Protein AF-A0A150QHV8-F1 (afdb_monomer_lite)

Organism: Sorangium cellulosum (NCBI:t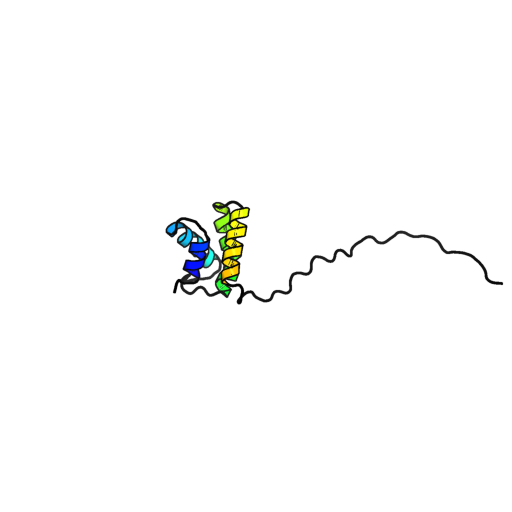xid56)

Foldseek 3Di:
DDALLQQLLVLLVDDSVVSSVLLCVLLVVLVHPPSRPDDLVSLVSSLVSSLVSSVVPDDPVSSVSSSVSSCVSNVVPDDPDDPPDPPPPPPPDDDDDDDDDDDDDD

Structure (mmCIF, N/CA/C/O backbone):
data_AF-A0A150QHV8-F1
#
_entry.id   AF-A0A150QHV8-F1
#
loop_
_atom_site.group_PDB
_atom_site.id
_atom_site.type_symbol
_atom_site.label_atom_id
_atom_site.label_alt_id
_atom_site.label_comp_id
_atom_site.label_asym_id
_atom_site.label_entity_id
_atom_site.label_seq_id
_atom_site.pdbx_PDB_ins_code
_atom_site.Cartn_x
_atom_site.Cartn_y
_atom_site.Cartn_z
_atom_site.occupancy
_atom_site.B_iso_or_equiv
_atom_site.auth_seq_id
_atom_site.auth_comp_id
_atom_site.auth_asym_id
_atom_site.auth_atom_id
_atom_site.pdbx_PDB_model_num
ATOM 1 N N . MET A 1 1 ? -4.461 -16.174 -11.729 1.00 60.06 1 MET A N 1
ATOM 2 C CA . MET A 1 1 ? -3.547 -15.707 -10.661 1.00 60.06 1 MET A CA 1
ATOM 3 C C . MET A 1 1 ? -3.921 -14.270 -10.338 1.00 60.06 1 MET A C 1
ATOM 5 O O . MET A 1 1 ? -4.197 -13.544 -11.283 1.00 60.06 1 MET A O 1
ATOM 9 N N . ARG A 1 2 ? -3.995 -13.874 -9.060 1.00 78.19 2 ARG A N 1
ATOM 10 C CA . ARG A 1 2 ? -4.238 -12.465 -8.687 1.00 78.19 2 ARG A CA 1
ATOM 11 C C . ARG A 1 2 ? -2.982 -11.635 -8.944 1.00 78.19 2 ARG A C 1
ATOM 13 O O . ARG A 1 2 ? -1.881 -12.122 -8.675 1.00 78.19 2 ARG A O 1
ATOM 20 N N . SER A 1 3 ? -3.137 -10.410 -9.442 1.00 90.31 3 SER A N 1
ATOM 21 C CA . SER A 1 3 ? -1.992 -9.513 -9.655 1.00 90.31 3 SER A CA 1
ATOM 22 C C . SER A 1 3 ? -1.346 -9.117 -8.320 1.00 90.31 3 SER A C 1
ATOM 24 O O . SER A 1 3 ? -1.964 -9.236 -7.258 1.00 90.31 3 SER A O 1
ATOM 26 N N . LEU A 1 4 ? -0.094 -8.646 -8.348 1.00 90.62 4 LEU A N 1
ATOM 27 C CA . LEU A 1 4 ? 0.569 -8.149 -7.136 1.00 90.62 4 LEU A CA 1
ATOM 28 C C . LEU A 1 4 ? -0.214 -6.976 -6.524 1.00 90.62 4 LEU A C 1
ATOM 30 O O . LEU A 1 4 ? -0.349 -6.889 -5.308 1.00 90.62 4 LEU A O 1
ATOM 34 N N . PHE A 1 5 ? -0.796 -6.123 -7.369 1.00 91.81 5 PHE A N 1
ATOM 35 C CA . PHE A 1 5 ? -1.677 -5.039 -6.941 1.00 91.81 5 PHE A CA 1
ATOM 36 C C . PHE A 1 5 ? -2.896 -5.543 -6.170 1.00 91.81 5 PHE A C 1
ATOM 38 O O . PHE A 1 5 ? -3.180 -5.047 -5.083 1.00 91.81 5 PHE A O 1
ATOM 45 N N . GLU A 1 6 ? -3.580 -6.570 -6.673 1.00 92.31 6 GLU A N 1
ATOM 46 C CA . GLU A 1 6 ? -4.728 -7.151 -5.973 1.00 92.31 6 GLU A CA 1
ATOM 47 C C . GLU A 1 6 ? -4.342 -7.756 -4.620 1.00 92.31 6 GLU A C 1
ATOM 49 O O . GLU A 1 6 ? -5.067 -7.582 -3.645 1.00 92.31 6 GLU A O 1
ATOM 54 N N . GLN A 1 7 ? -3.170 -8.389 -4.525 1.00 92.25 7 GLN A N 1
ATOM 55 C CA . GLN A 1 7 ? -2.661 -8.927 -3.258 1.00 92.25 7 GLN A CA 1
ATOM 56 C C . GLN A 1 7 ? -2.367 -7.823 -2.229 1.00 92.25 7 GLN A C 1
ATOM 58 O O . GLN A 1 7 ? -2.634 -7.996 -1.040 1.00 92.25 7 GLN A O 1
ATOM 63 N N . VAL A 1 8 ? -1.845 -6.675 -2.674 1.00 91.94 8 VAL A N 1
ATOM 64 C CA . VAL A 1 8 ? -1.617 -5.500 -1.816 1.00 91.94 8 VAL A CA 1
ATOM 65 C C . VAL A 1 8 ? -2.944 -4.918 -1.331 1.00 91.94 8 VAL A C 1
ATOM 67 O O . VAL A 1 8 ? -3.085 -4.637 -0.143 1.00 91.94 8 VAL A O 1
ATOM 70 N N . VAL A 1 9 ? -3.926 -4.789 -2.224 1.00 93.06 9 VAL A N 1
ATOM 71 C CA . VAL A 1 9 ? -5.277 -4.310 -1.899 1.00 93.06 9 VAL A CA 1
ATOM 72 C C . VAL A 1 9 ? -5.952 -5.217 -0.864 1.00 93.06 9 VAL A C 1
ATOM 74 O O . VAL A 1 9 ? -6.498 -4.712 0.117 1.00 93.06 9 VAL A O 1
ATOM 77 N N . ASP A 1 10 ? -5.863 -6.540 -1.025 1.00 91.75 10 ASP A N 1
ATOM 78 C CA . ASP A 1 10 ? -6.396 -7.510 -0.058 1.00 91.75 10 ASP A CA 1
ATOM 79 C C . ASP A 1 10 ? -5.709 -7.387 1.317 1.00 91.75 10 ASP A C 1
ATOM 81 O O . ASP A 1 10 ? -6.354 -7.504 2.362 1.00 91.75 10 ASP A O 1
ATOM 85 N N . CYS A 1 11 ? -4.405 -7.084 1.343 1.00 90.62 11 CYS A N 1
ATOM 86 C CA . CYS A 1 11 ? -3.650 -6.898 2.584 1.00 90.62 11 CYS A CA 1
ATOM 87 C C . CYS A 1 11 ? -4.110 -5.678 3.398 1.00 90.62 11 CYS A C 1
ATOM 89 O O . CYS A 1 11 ? -3.928 -5.666 4.617 1.00 90.62 11 CYS A O 1
ATOM 91 N N . CYS A 1 12 ? -4.713 -4.663 2.773 1.00 87.88 12 CYS A N 1
ATOM 92 C CA . CYS A 1 12 ? -5.178 -3.465 3.475 1.00 87.88 12 CYS A CA 1
ATOM 93 C C . CYS A 1 12 ? -6.277 -3.768 4.502 1.00 87.88 12 CYS A C 1
ATOM 95 O O . CYS A 1 12 ? -6.363 -3.070 5.508 1.00 87.88 12 CYS A O 1
ATOM 97 N N . GLY A 1 13 ? -7.102 -4.800 4.279 1.00 84.88 13 GLY A N 1
ATOM 98 C CA . GLY A 1 13 ? -8.251 -5.107 5.143 1.00 84.88 13 GLY A CA 1
ATOM 99 C C . GLY A 1 13 ? -9.332 -4.016 5.157 1.00 84.88 13 GLY A C 1
ATOM 100 O O . GLY A 1 13 ? -10.146 -3.978 6.072 1.00 84.88 13 GLY A O 1
ATOM 101 N N . LEU A 1 14 ? -9.319 -3.125 4.160 1.00 88.19 14 LEU A N 1
ATOM 102 C CA . LEU A 1 14 ? -10.323 -2.085 3.937 1.00 88.19 14 LEU A CA 1
ATOM 103 C C . LEU A 1 14 ? -11.341 -2.554 2.887 1.00 88.19 14 LEU A C 1
ATOM 105 O O . LEU A 1 14 ? -11.124 -3.547 2.191 1.00 88.19 14 LEU A O 1
ATOM 109 N N . ALA A 1 15 ? -12.438 -1.808 2.725 1.00 91.56 15 ALA A N 1
ATOM 110 C CA . ALA A 1 15 ? -13.406 -2.071 1.662 1.00 91.56 15 ALA A CA 1
ATOM 111 C C . ALA A 1 15 ? -12.706 -2.100 0.279 1.00 91.56 15 ALA A C 1
ATOM 113 O O . ALA A 1 15 ? -11.977 -1.156 -0.038 1.00 91.56 15 ALA A O 1
ATOM 114 N N . PRO A 1 16 ? -12.928 -3.120 -0.577 1.00 87.12 16 PRO A N 1
ATOM 115 C CA . PRO A 1 16 ? -12.106 -3.348 -1.772 1.00 87.12 16 PRO A CA 1
ATOM 116 C C . PRO A 1 16 ? -12.017 -2.163 -2.742 1.00 87.12 16 PRO A C 1
ATOM 118 O O . PRO A 1 16 ? -10.933 -1.831 -3.217 1.00 87.12 16 PRO A O 1
ATOM 121 N N . ALA A 1 17 ? -13.137 -1.487 -3.019 1.00 90.38 17 ALA A N 1
ATOM 122 C CA . ALA A 1 17 ? -13.158 -0.323 -3.911 1.00 90.38 17 ALA A CA 1
ATOM 123 C C . ALA A 1 17 ? -12.357 0.860 -3.341 1.00 90.38 17 ALA A C 1
ATOM 125 O O . ALA A 1 17 ? -11.682 1.582 -4.073 1.00 90.38 17 ALA A O 1
ATOM 126 N N . PHE A 1 18 ? -12.402 1.026 -2.020 1.00 91.19 18 PHE A N 1
ATOM 127 C CA . PHE A 1 18 ? -11.689 2.080 -1.311 1.00 91.19 18 PHE A CA 1
ATOM 128 C C . PHE A 1 18 ? -10.186 1.792 -1.242 1.00 91.19 18 PHE A C 1
ATOM 130 O O . PHE A 1 18 ? -9.374 2.644 -1.602 1.00 91.19 18 PHE A O 1
ATOM 137 N N . ALA A 1 19 ? -9.821 0.561 -0.875 1.00 92.19 19 ALA A N 1
ATOM 138 C CA . ALA A 1 19 ? -8.442 0.088 -0.864 1.00 92.19 19 ALA A CA 1
ATOM 139 C C . ALA A 1 19 ? -7.782 0.250 -2.240 1.00 92.19 19 ALA A C 1
ATOM 141 O O . ALA A 1 19 ? -6.696 0.815 -2.331 1.00 92.19 19 ALA A O 1
ATOM 142 N N . ARG A 1 20 ? -8.462 -0.162 -3.322 1.00 93.00 20 ARG A N 1
ATOM 143 C CA . ARG A 1 20 ? -7.957 0.009 -4.696 1.00 93.00 20 ARG A CA 1
ATOM 144 C C . ARG A 1 20 ? -7.598 1.456 -4.996 1.00 93.00 20 ARG A C 1
ATOM 146 O O . ARG A 1 20 ? -6.501 1.706 -5.480 1.00 93.00 20 ARG A O 1
ATOM 153 N N . ARG A 1 21 ? -8.489 2.395 -4.676 1.00 93.19 21 ARG A N 1
ATOM 154 C CA . ARG A 1 21 ? -8.277 3.815 -4.967 1.00 93.19 21 ARG A CA 1
ATOM 155 C C . ARG A 1 21 ? -7.090 4.390 -4.199 1.00 93.19 21 ARG A C 1
ATOM 157 O O . ARG A 1 21 ? -6.224 5.011 -4.801 1.00 93.19 21 ARG A O 1
ATOM 164 N N . ILE A 1 22 ? -7.005 4.127 -2.896 1.00 93.44 22 ILE A N 1
ATOM 165 C CA . ILE A 1 22 ? -5.907 4.637 -2.062 1.00 93.44 22 ILE A CA 1
ATOM 166 C C . ILE A 1 22 ? -4.558 4.075 -2.514 1.00 93.44 22 ILE A C 1
ATOM 168 O O . ILE A 1 22 ? -3.579 4.816 -2.619 1.00 93.44 22 ILE A O 1
ATOM 172 N N . ILE A 1 23 ? -4.497 2.768 -2.779 1.00 93.00 23 ILE A N 1
ATOM 173 C CA . ILE A 1 23 ? -3.258 2.118 -3.212 1.00 93.00 23 ILE A CA 1
ATOM 174 C C . ILE A 1 23 ? -2.860 2.597 -4.605 1.00 93.00 23 ILE A C 1
ATOM 176 O O . ILE A 1 23 ? -1.686 2.882 -4.817 1.00 93.00 23 ILE A O 1
ATOM 180 N N . GLN A 1 24 ? -3.815 2.771 -5.520 1.00 93.50 24 GLN A N 1
ATOM 181 C CA . GLN A 1 24 ? -3.549 3.354 -6.831 1.00 93.50 24 GLN A CA 1
ATOM 182 C C . GLN A 1 24 ? -2.926 4.750 -6.708 1.00 93.50 24 GLN A C 1
ATOM 184 O O . GLN A 1 24 ? -1.852 4.982 -7.257 1.00 93.50 24 GLN A O 1
ATOM 189 N N . GLU A 1 25 ? -3.520 5.648 -5.921 1.00 92.38 25 GLU A N 1
ATOM 190 C CA . GLU A 1 25 ? -2.966 6.992 -5.726 1.00 92.38 25 GLU A CA 1
ATOM 191 C C . GLU A 1 25 ? -1.583 6.969 -5.044 1.00 92.38 25 GLU A C 1
ATOM 193 O O . GLU A 1 25 ? -0.752 7.850 -5.266 1.00 92.38 25 GLU A O 1
ATOM 198 N N . ALA A 1 26 ? -1.315 5.996 -4.168 1.00 92.25 26 ALA A N 1
ATOM 199 C CA . ALA A 1 26 ? 0.000 5.828 -3.550 1.00 92.25 26 ALA A CA 1
ATOM 200 C C . ALA A 1 26 ? 1.054 5.319 -4.554 1.00 92.25 26 ALA A C 1
ATOM 202 O O . ALA A 1 26 ? 2.192 5.796 -4.546 1.00 92.25 26 ALA A O 1
ATOM 203 N N . CYS A 1 27 ? 0.680 4.394 -5.440 1.00 91.69 27 CYS A N 1
ATOM 204 C CA . CYS A 1 27 ? 1.527 3.902 -6.527 1.00 91.69 27 CYS A CA 1
ATOM 205 C C . CYS A 1 27 ? 1.834 5.008 -7.547 1.00 91.69 27 CYS A C 1
ATOM 207 O O . CYS A 1 27 ? 2.999 5.222 -7.880 1.00 91.69 27 CYS A O 1
ATOM 209 N N . GLU A 1 28 ? 0.829 5.778 -7.966 1.00 91.88 28 GLU A N 1
ATOM 210 C CA . GLU A 1 28 ? 0.996 6.901 -8.899 1.00 91.88 28 GLU A CA 1
ATOM 211 C C . GLU A 1 28 ? 1.937 7.973 -8.333 1.00 91.88 28 GLU A C 1
ATOM 213 O O . GLU A 1 28 ? 2.845 8.431 -9.029 1.00 91.88 28 GLU A O 1
ATOM 218 N N . ARG A 1 29 ? 1.813 8.299 -7.036 1.00 89.31 29 ARG A N 1
ATOM 219 C CA . ARG A 1 29 ? 2.751 9.192 -6.323 1.00 89.31 29 ARG A CA 1
ATOM 220 C C . ARG A 1 29 ? 4.196 8.692 -6.321 1.00 89.31 29 ARG A C 1
ATOM 222 O O . ARG A 1 29 ? 5.115 9.492 -6.185 1.00 89.31 29 ARG A O 1
ATOM 229 N N . SER A 1 30 ? 4.386 7.389 -6.489 1.00 87.06 30 SER A N 1
ATOM 230 C CA . SER A 1 30 ? 5.693 6.731 -6.539 1.00 87.06 30 SER A CA 1
ATOM 231 C C . SER A 1 30 ? 6.201 6.539 -7.976 1.00 87.06 30 SER A C 1
ATOM 233 O O . SER A 1 30 ? 7.232 5.899 -8.180 1.00 87.06 30 SER A O 1
ATOM 235 N N . GLY A 1 31 ? 5.480 7.060 -8.978 1.00 88.31 31 GLY A N 1
ATOM 236 C CA . GLY A 1 31 ? 5.795 6.896 -10.398 1.00 88.31 31 GLY A CA 1
ATOM 237 C C . GLY A 1 31 ? 5.440 5.518 -10.967 1.00 88.31 31 GLY A C 1
ATOM 238 O O . GLY A 1 31 ? 5.910 5.170 -12.047 1.00 88.31 31 GLY A O 1
ATOM 239 N N . VAL A 1 32 ? 4.631 4.725 -10.258 1.00 89.00 32 VAL A N 1
ATOM 240 C CA . VAL A 1 32 ? 4.198 3.391 -10.692 1.00 89.00 32 VAL A CA 1
ATOM 241 C C . VAL A 1 32 ? 2.840 3.511 -11.375 1.00 89.00 32 VAL A C 1
ATOM 243 O O . VAL A 1 32 ? 1.812 3.648 -10.714 1.00 89.00 32 VAL A O 1
ATOM 246 N N . SER A 1 33 ? 2.840 3.463 -12.707 1.00 84.06 33 SER A N 1
ATOM 247 C CA . SER A 1 33 ? 1.629 3.443 -13.530 1.00 84.06 33 SER A CA 1
ATOM 248 C C . SER A 1 33 ? 1.888 2.667 -14.832 1.00 84.06 33 SER A C 1
ATOM 250 O O . SER A 1 33 ? 2.918 2.908 -15.464 1.00 84.06 33 SER A O 1
ATOM 252 N N . PRO A 1 34 ? 1.003 1.743 -15.253 1.00 82.56 34 PRO A N 1
ATOM 253 C CA . PRO A 1 34 ? -0.253 1.357 -14.608 1.00 82.56 34 PRO A CA 1
ATOM 254 C C . PRO A 1 34 ? -0.041 0.425 -13.393 1.00 82.56 34 PRO A C 1
ATOM 256 O O . PRO A 1 34 ? 0.870 -0.408 -13.404 1.00 82.56 34 PRO A O 1
ATOM 259 N N . PRO A 1 35 ? -0.892 0.504 -12.350 1.00 79.00 35 PRO A N 1
ATOM 260 C CA . PRO A 1 35 ? -0.759 -0.308 -11.133 1.00 79.00 35 PRO A CA 1
ATOM 261 C C . PRO A 1 35 ? -0.876 -1.819 -11.394 1.00 79.00 35 PRO A C 1
ATOM 263 O O . PRO A 1 35 ? -0.361 -2.629 -10.627 1.00 79.00 35 PRO A O 1
ATOM 266 N N . GLU A 1 36 ? -1.511 -2.221 -12.494 1.00 82.06 36 GLU A N 1
ATOM 267 C CA . GLU A 1 36 ? -1.678 -3.626 -12.885 1.00 82.06 36 GLU A CA 1
ATOM 268 C C . GLU A 1 36 ? -0.359 -4.277 -13.326 1.00 82.06 36 GLU A C 1
ATOM 270 O O . GLU A 1 36 ? -0.199 -5.490 -13.191 1.00 82.06 36 GLU A O 1
ATOM 275 N N . ALA A 1 37 ? 0.592 -3.471 -13.808 1.00 85.00 37 ALA A N 1
ATOM 276 C CA . ALA A 1 37 ? 1.925 -3.898 -14.229 1.00 85.00 37 ALA A CA 1
ATOM 277 C C . ALA A 1 37 ? 2.976 -3.762 -13.110 1.00 85.00 37 ALA A C 1
ATOM 279 O O . ALA A 1 37 ? 4.174 -3.875 -13.367 1.00 85.00 37 ALA A O 1
ATOM 280 N N . MET A 1 38 ? 2.539 -3.515 -11.869 1.00 88.00 38 MET A N 1
ATOM 281 C CA . MET A 1 38 ? 3.425 -3.307 -10.727 1.00 88.00 38 MET A CA 1
ATOM 282 C C . MET A 1 38 ? 4.352 -4.508 -10.499 1.00 88.00 38 MET A C 1
ATOM 284 O O . MET A 1 38 ? 3.904 -5.632 -10.254 1.00 88.00 38 MET A O 1
ATOM 288 N N . THR A 1 39 ? 5.657 -4.247 -10.502 1.00 90.69 39 THR A N 1
ATOM 289 C CA . THR A 1 39 ? 6.687 -5.229 -10.154 1.00 90.69 39 THR A CA 1
ATOM 290 C C . THR A 1 39 ? 6.959 -5.253 -8.641 1.00 90.69 39 THR A C 1
ATOM 292 O O . THR A 1 39 ? 6.609 -4.318 -7.916 1.00 90.69 39 THR A O 1
ATOM 295 N N . PRO A 1 40 ? 7.643 -6.284 -8.114 1.00 90.94 40 PRO A N 1
ATOM 296 C CA . PRO A 1 40 ? 8.089 -6.290 -6.720 1.00 90.94 40 PRO A CA 1
ATOM 297 C C . PRO A 1 40 ? 8.931 -5.065 -6.327 1.00 90.94 40 PRO A C 1
ATOM 299 O O . PRO A 1 40 ? 8.788 -4.547 -5.220 1.00 90.94 40 PRO A O 1
ATOM 302 N N . ALA A 1 41 ? 9.778 -4.571 -7.237 1.00 89.69 41 ALA A N 1
ATOM 303 C CA . ALA A 1 41 ? 10.592 -3.378 -7.012 1.00 89.69 41 ALA A CA 1
ATOM 304 C C . ALA A 1 41 ? 9.732 -2.107 -6.915 1.00 89.69 41 ALA A C 1
ATOM 306 O O . ALA A 1 41 ? 9.985 -1.243 -6.075 1.00 89.69 41 ALA A O 1
ATOM 307 N N . ASP A 1 42 ? 8.682 -2.016 -7.729 1.00 91.38 42 ASP A N 1
ATOM 308 C CA . ASP A 1 42 ? 7.706 -0.925 -7.684 1.00 91.38 42 ASP A CA 1
ATOM 309 C C . ASP A 1 42 ? 6.946 -0.892 -6.362 1.00 91.38 42 ASP A C 1
ATOM 311 O O . ASP A 1 42 ? 6.793 0.177 -5.765 1.00 91.38 42 ASP A O 1
ATOM 315 N N . LEU A 1 43 ? 6.540 -2.060 -5.854 1.00 91.31 43 LEU A N 1
ATOM 316 C CA . LEU A 1 43 ? 5.911 -2.156 -4.541 1.00 91.31 43 LEU A CA 1
ATOM 317 C C . LEU A 1 43 ? 6.863 -1.666 -3.445 1.00 91.31 43 LEU A C 1
ATOM 319 O O . LEU A 1 43 ? 6.464 -0.843 -2.628 1.00 91.31 43 LEU A O 1
ATOM 323 N N . ILE A 1 44 ? 8.129 -2.099 -3.453 1.00 91.38 44 ILE A N 1
ATOM 324 C CA . ILE A 1 44 ? 9.131 -1.657 -2.466 1.00 91.38 44 ILE A CA 1
ATOM 325 C C . ILE A 1 44 ? 9.275 -0.130 -2.468 1.00 91.38 44 ILE A C 1
ATOM 327 O O . ILE A 1 44 ? 9.291 0.478 -1.397 1.00 91.38 44 ILE A O 1
ATOM 331 N N . ARG A 1 45 ? 9.325 0.493 -3.653 1.00 90.00 45 ARG A N 1
ATOM 332 C CA . ARG A 1 45 ? 9.374 1.958 -3.799 1.00 90.00 45 ARG A CA 1
ATOM 333 C C . ARG A 1 45 ? 8.096 2.647 -3.316 1.00 90.00 45 ARG A C 1
ATOM 335 O O . ARG A 1 45 ? 8.175 3.733 -2.752 1.00 90.00 45 ARG A O 1
ATOM 342 N N . SER A 1 46 ? 6.943 2.003 -3.487 1.00 92.69 46 SER A N 1
ATOM 343 C CA . SER A 1 46 ? 5.631 2.565 -3.142 1.00 92.69 46 SER A CA 1
ATOM 344 C C . SER A 1 46 ? 5.243 2.401 -1.671 1.00 92.69 46 SER A C 1
ATOM 346 O O . SER A 1 46 ? 4.421 3.162 -1.162 1.00 92.69 46 SER A O 1
ATOM 348 N N . LEU A 1 47 ? 5.836 1.443 -0.949 1.00 92.69 47 LEU A N 1
ATOM 349 C CA . LEU A 1 47 ? 5.551 1.174 0.467 1.00 92.69 47 LEU A CA 1
ATOM 350 C C . LEU A 1 47 ? 5.532 2.409 1.391 1.00 92.69 47 LEU A C 1
ATOM 352 O O . LEU A 1 47 ? 4.606 2.492 2.198 1.00 92.69 47 LEU A O 1
ATOM 356 N N . PRO A 1 48 ? 6.481 3.368 1.339 1.00 92.75 48 PRO A N 1
ATOM 357 C CA . PRO A 1 48 ? 6.407 4.565 2.181 1.00 92.75 48 PRO A CA 1
ATOM 358 C C . PRO A 1 48 ? 5.153 5.409 1.908 1.00 92.75 48 PRO A C 1
ATOM 360 O O . PRO A 1 48 ? 4.518 5.868 2.859 1.00 92.75 48 PRO A O 1
ATOM 363 N N . HIS A 1 49 ? 4.756 5.549 0.640 1.00 94.06 49 HIS A N 1
ATOM 364 C CA . HIS A 1 49 ? 3.547 6.273 0.244 1.00 94.06 49 HIS A CA 1
ATOM 365 C C . HIS A 1 49 ? 2.279 5.515 0.649 1.00 94.06 49 HIS A C 1
ATOM 367 O O . HIS A 1 49 ? 1.348 6.114 1.185 1.00 94.06 49 HIS A O 1
ATOM 373 N N . ILE A 1 50 ? 2.267 4.189 0.477 1.00 93.38 50 ILE A N 1
ATOM 374 C CA . ILE A 1 50 ? 1.167 3.323 0.919 1.00 93.38 50 ILE A CA 1
ATOM 375 C C . ILE A 1 50 ? 0.991 3.427 2.437 1.00 93.38 50 ILE A C 1
ATOM 377 O O . ILE A 1 50 ? -0.120 3.626 2.921 1.00 93.38 50 ILE A O 1
ATOM 381 N N . ARG A 1 51 ? 2.088 3.359 3.200 1.00 94.00 51 ARG A N 1
ATOM 382 C CA . ARG A 1 51 ? 2.075 3.498 4.660 1.00 94.00 51 ARG A CA 1
ATOM 383 C C . ARG A 1 51 ? 1.472 4.833 5.090 1.00 94.00 51 ARG A C 1
ATOM 385 O O . ARG A 1 51 ? 0.647 4.859 5.997 1.00 94.00 51 ARG A O 1
ATOM 392 N N . GLN A 1 52 ? 1.880 5.925 4.446 1.00 93.88 52 GLN A N 1
ATOM 393 C CA . GLN A 1 52 ? 1.367 7.261 4.744 1.00 93.88 52 GLN A CA 1
ATOM 394 C C . GLN A 1 52 ? -0.127 7.377 4.433 1.00 93.88 52 GLN A C 1
ATOM 396 O O . GLN A 1 52 ? -0.868 7.950 5.223 1.00 93.88 52 GLN A O 1
ATOM 401 N N . ALA A 1 53 ? -0.576 6.794 3.322 1.00 93.00 53 ALA A N 1
ATOM 402 C CA . ALA A 1 53 ? -1.981 6.808 2.947 1.00 93.00 53 ALA A CA 1
ATOM 403 C C . ALA A 1 53 ? -2.848 5.972 3.907 1.00 93.00 53 ALA A C 1
ATOM 405 O O . ALA A 1 53 ? -3.925 6.408 4.304 1.00 93.00 53 ALA A O 1
ATOM 406 N N . LEU A 1 54 ? -2.361 4.804 4.341 1.00 93.06 54 LEU A N 1
ATOM 407 C CA . LEU A 1 54 ? -3.053 3.962 5.322 1.00 93.06 54 LEU A CA 1
ATOM 408 C C . LEU A 1 54 ? -3.122 4.606 6.712 1.00 93.06 54 LEU A C 1
ATOM 410 O O . LEU A 1 54 ? -4.122 4.432 7.401 1.00 93.06 54 LEU A O 1
ATOM 414 N N . ALA A 1 55 ? -2.106 5.373 7.111 1.00 93.44 55 ALA A N 1
ATOM 415 C CA . ALA A 1 55 ? -2.061 6.049 8.410 1.00 93.44 55 ALA A CA 1
ATOM 416 C C . ALA A 1 55 ? -3.134 7.136 8.598 1.00 93.44 55 ALA A C 1
ATOM 418 O O . ALA A 1 55 ? -3.340 7.595 9.715 1.00 93.44 55 ALA A O 1
ATOM 419 N N . VAL A 1 56 ? -3.828 7.537 7.528 1.00 93.19 56 VAL A N 1
ATOM 420 C CA . VAL A 1 56 ? -4.991 8.435 7.613 1.00 93.19 56 VAL A CA 1
ATOM 421 C C . VAL A 1 56 ? -6.226 7.709 8.162 1.00 93.19 56 VAL A C 1
ATOM 423 O O . VAL A 1 56 ? -7.104 8.346 8.736 1.00 93.19 56 VAL A O 1
ATOM 426 N N . PHE A 1 57 ? -6.301 6.385 7.993 1.00 90.69 57 PHE A N 1
ATOM 427 C CA . PHE A 1 57 ? -7.501 5.591 8.282 1.00 90.69 57 PHE A CA 1
ATOM 428 C C . PHE A 1 57 ? -7.290 4.509 9.340 1.00 90.69 57 PHE A C 1
ATOM 430 O O . PHE A 1 57 ? -8.262 4.046 9.927 1.00 90.69 57 PHE A O 1
ATOM 437 N N . LEU A 1 58 ? -6.048 4.073 9.540 1.00 92.50 58 LEU A N 1
ATOM 438 C CA . LEU A 1 58 ? -5.685 2.970 10.421 1.00 92.50 58 LEU A CA 1
ATOM 439 C C . LEU A 1 58 ? -4.773 3.451 11.545 1.00 92.50 58 LEU A C 1
ATOM 441 O O . LEU A 1 58 ? -3.911 4.310 11.343 1.00 92.50 58 LEU A O 1
ATOM 445 N N . ASP A 1 59 ? -4.892 2.805 12.701 1.00 93.94 59 ASP A N 1
ATOM 446 C CA . ASP A 1 59 ? -3.988 3.024 13.821 1.00 93.94 59 ASP A CA 1
ATOM 447 C C . ASP A 1 59 ? -2.544 2.617 13.476 1.00 93.94 59 ASP A C 1
ATOM 449 O O . ASP A 1 59 ? -2.311 1.693 12.686 1.00 93.94 59 ASP A O 1
ATOM 453 N N . PRO A 1 60 ? -1.527 3.219 14.118 1.00 91.94 60 PRO A N 1
ATOM 454 C CA . PRO A 1 60 ? -0.119 2.955 13.808 1.00 91.94 60 PRO A CA 1
ATOM 455 C C . PRO A 1 60 ? 0.265 1.473 13.931 1.00 91.94 60 PRO A C 1
ATOM 457 O O . PRO A 1 60 ? 1.096 0.976 13.165 1.00 91.94 60 PRO A O 1
ATOM 460 N N . ARG A 1 61 ? -0.367 0.738 14.857 1.00 93.69 61 ARG A N 1
ATOM 461 C CA . ARG A 1 61 ? -0.173 -0.710 15.011 1.00 93.69 61 ARG A CA 1
ATOM 462 C C . ARG A 1 61 ? -0.692 -1.482 13.798 1.00 93.69 61 ARG A C 1
ATOM 464 O O . ARG A 1 61 ? -0.023 -2.398 13.324 1.00 93.69 61 ARG A O 1
ATOM 471 N N . GLU A 1 62 ? -1.861 -1.117 13.289 1.00 93.81 62 GLU A N 1
ATOM 472 C CA . GLU A 1 62 ? -2.451 -1.755 12.114 1.00 93.81 62 GLU A CA 1
ATOM 473 C C . GLU A 1 62 ? -1.664 -1.425 10.853 1.00 93.81 62 GLU A C 1
ATOM 475 O O . GLU A 1 62 ? -1.335 -2.330 10.088 1.00 93.81 62 GLU A O 1
ATOM 480 N N . VAL A 1 63 ? -1.270 -0.161 10.683 1.00 93.56 63 VAL A N 1
ATOM 481 C CA . VAL A 1 63 ? -0.396 0.275 9.589 1.00 93.56 63 VAL A CA 1
ATOM 482 C C . VAL A 1 63 ? 0.894 -0.542 9.571 1.00 93.56 63 VAL A C 1
ATOM 484 O O . VAL A 1 63 ? 1.293 -1.032 8.512 1.00 93.56 63 VAL A O 1
ATOM 487 N N . ALA A 1 64 ? 1.536 -0.740 10.728 1.00 91.88 64 ALA A N 1
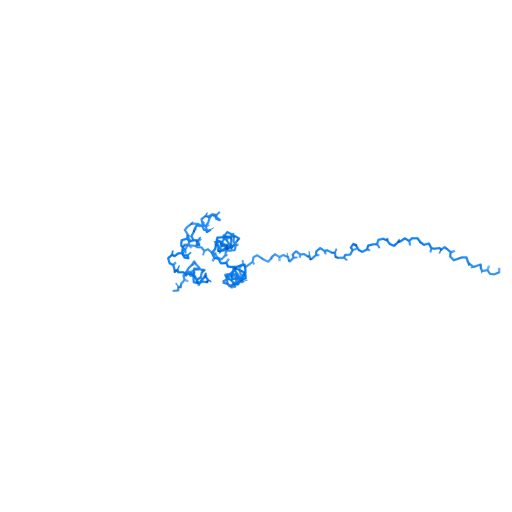ATOM 488 C CA . ALA A 1 64 ? 2.749 -1.548 10.836 1.00 91.88 64 ALA A CA 1
ATOM 489 C C . ALA A 1 64 ? 2.509 -3.010 10.424 1.00 91.88 64 ALA A C 1
ATOM 491 O O . ALA A 1 64 ? 3.293 -3.561 9.648 1.00 91.88 64 ALA A O 1
ATOM 492 N N . LEU A 1 65 ? 1.406 -3.616 10.877 1.00 93.56 65 LEU A N 1
ATOM 493 C CA . LEU A 1 65 ? 1.028 -4.984 10.516 1.00 93.56 65 LEU A CA 1
ATOM 494 C C . LEU A 1 65 ? 0.739 -5.128 9.014 1.00 93.56 65 LEU A C 1
ATOM 496 O O . LEU A 1 65 ? 1.263 -6.043 8.380 1.00 93.56 65 LEU A O 1
ATOM 500 N N . LYS A 1 66 ? -0.044 -4.215 8.423 1.00 92.81 66 LYS A N 1
ATOM 501 C CA . LYS A 1 66 ? -0.369 -4.248 6.986 1.00 92.81 66 LYS A CA 1
ATOM 502 C C . LYS A 1 66 ? 0.873 -4.028 6.135 1.00 92.81 66 LYS A C 1
ATOM 504 O O . LYS A 1 66 ? 1.108 -4.765 5.183 1.00 92.81 66 LYS A O 1
ATOM 509 N N . THR A 1 67 ? 1.713 -3.070 6.527 1.00 91.44 67 THR A N 1
ATOM 510 C CA . THR A 1 67 ? 2.987 -2.813 5.852 1.00 91.44 67 THR A CA 1
ATOM 511 C C . THR A 1 67 ? 3.868 -4.058 5.913 1.00 91.44 67 THR A C 1
ATOM 513 O O . THR A 1 67 ? 4.382 -4.481 4.886 1.00 91.44 67 THR A O 1
ATOM 516 N N . ALA A 1 68 ? 4.007 -4.708 7.074 1.00 90.62 68 ALA A N 1
ATOM 517 C CA . ALA A 1 68 ? 4.783 -5.943 7.204 1.00 90.62 68 ALA A CA 1
ATOM 518 C C . ALA A 1 68 ? 4.248 -7.081 6.314 1.00 90.62 68 ALA A C 1
ATOM 520 O O . ALA A 1 68 ? 5.044 -7.767 5.670 1.00 90.62 68 ALA A O 1
ATOM 521 N N . ALA A 1 69 ? 2.925 -7.239 6.215 1.00 91.38 69 ALA A N 1
ATOM 522 C CA . ALA A 1 69 ? 2.304 -8.204 5.308 1.00 91.38 69 ALA A CA 1
ATOM 523 C C . ALA A 1 69 ? 2.650 -7.911 3.837 1.00 91.38 69 ALA A C 1
ATOM 525 O O . ALA A 1 69 ? 3.098 -8.804 3.122 1.00 91.38 69 ALA A O 1
ATOM 526 N N . MET A 1 70 ? 2.562 -6.648 3.403 1.00 92.19 70 MET A N 1
ATOM 527 C CA . MET A 1 70 ? 2.959 -6.240 2.048 1.00 92.19 70 MET A CA 1
ATOM 528 C C . MET A 1 70 ? 4.451 -6.480 1.785 1.00 92.19 70 MET A C 1
ATOM 530 O O . MET A 1 70 ? 4.829 -6.910 0.699 1.00 92.19 70 MET A O 1
ATOM 534 N N . ARG A 1 71 ? 5.317 -6.267 2.787 1.00 89.75 71 ARG A N 1
ATOM 535 C CA . ARG A 1 71 ? 6.754 -6.572 2.674 1.00 89.75 71 ARG A CA 1
ATOM 536 C C . ARG A 1 71 ? 7.010 -8.064 2.460 1.00 89.75 71 ARG A C 1
ATOM 538 O O . ARG A 1 71 ? 7.942 -8.413 1.733 1.00 89.75 71 ARG A O 1
ATOM 545 N N . ALA A 1 72 ? 6.201 -8.928 3.073 1.00 89.19 72 ALA A N 1
ATOM 546 C CA . ALA A 1 72 ? 6.312 -10.375 2.925 1.00 89.19 72 ALA A CA 1
ATOM 547 C C . ALA A 1 72 ? 5.983 -10.846 1.498 1.00 89.19 72 ALA A C 1
ATOM 549 O O . ALA A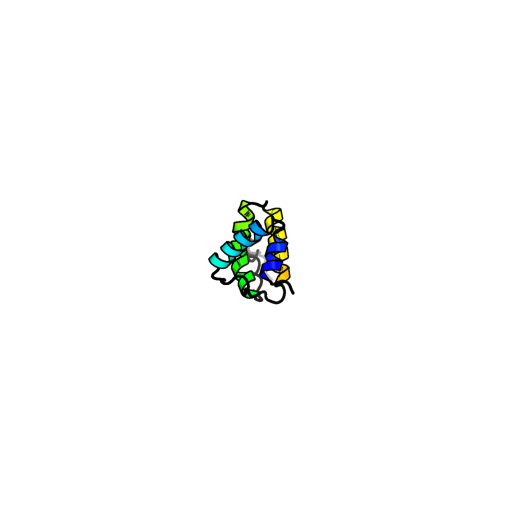 1 72 ? 6.609 -11.798 1.033 1.00 89.19 72 ALA A O 1
ATOM 550 N N . LEU A 1 73 ? 5.103 -10.136 0.776 1.00 88.75 73 LEU A N 1
ATOM 551 C CA . LEU A 1 73 ? 4.783 -10.427 -0.632 1.00 88.75 73 LEU A CA 1
ATOM 552 C C . LEU A 1 73 ? 6.009 -10.330 -1.553 1.00 88.75 73 LEU A C 1
ATOM 554 O O . LEU A 1 73 ? 6.062 -10.989 -2.585 1.00 88.75 73 LEU A O 1
ATOM 558 N N . VAL A 1 74 ? 7.010 -9.529 -1.175 1.00 89.50 74 VAL A N 1
ATOM 559 C CA . VAL A 1 74 ? 8.200 -9.240 -1.994 1.00 89.50 74 VAL A CA 1
ATOM 560 C C . VAL A 1 74 ? 9.501 -9.653 -1.314 1.00 89.50 74 VAL A C 1
ATOM 562 O O . VAL A 1 74 ? 10.564 -9.145 -1.658 1.00 89.50 74 VAL A O 1
ATOM 565 N N . LYS A 1 75 ? 9.450 -10.596 -0.357 1.00 79.19 75 LYS A N 1
ATOM 566 C CA . LYS A 1 75 ? 10.602 -11.023 0.464 1.00 79.19 75 LYS A CA 1
ATOM 567 C C . LYS A 1 75 ? 11.860 -11.361 -0.357 1.00 79.19 75 LYS A C 1
ATOM 569 O O . LYS A 1 75 ? 12.957 -11.027 0.073 1.00 79.19 75 LYS A O 1
ATOM 574 N N . GLY A 1 76 ? 11.708 -11.974 -1.532 1.00 76.19 76 GLY A N 1
ATOM 575 C CA . GLY A 1 76 ? 12.823 -12.332 -2.424 1.00 76.19 76 GLY A CA 1
ATOM 576 C C . GLY A 1 76 ? 13.350 -11.201 -3.316 1.00 76.19 76 GLY A C 1
ATOM 577 O O . GLY A 1 76 ? 14.346 -11.390 -4.000 1.00 76.19 76 GLY A O 1
ATOM 578 N N . SER A 1 77 ? 12.694 -10.040 -3.329 1.00 79.94 77 SER A N 1
ATOM 579 C CA . SER A 1 77 ? 13.031 -8.900 -4.194 1.00 79.94 77 SER A CA 1
ATOM 580 C C . SER A 1 77 ? 13.520 -7.684 -3.414 1.00 79.94 77 SER A C 1
ATOM 582 O O . SER A 1 77 ? 13.752 -6.633 -4.010 1.00 79.94 77 SER A O 1
ATOM 584 N N . TRP A 1 78 ? 13.667 -7.803 -2.089 1.00 73.88 78 TRP A N 1
ATOM 585 C CA . TRP A 1 78 ? 14.255 -6.735 -1.294 1.00 73.88 78 TRP A CA 1
ATOM 586 C C . TRP A 1 78 ? 15.679 -6.492 -1.776 1.00 73.88 78 TRP A C 1
ATOM 588 O O . TRP A 1 78 ? 16.451 -7.452 -1.855 1.00 73.88 78 TRP A O 1
ATOM 598 N N . PRO A 1 79 ? 16.055 -5.234 -2.072 1.00 70.12 79 PRO A N 1
ATOM 599 C CA . PRO A 1 79 ? 17.461 -4.927 -2.223 1.00 70.12 79 PRO A CA 1
ATOM 600 C C . PRO A 1 79 ? 18.143 -5.399 -0.941 1.00 70.12 79 PRO A C 1
ATOM 602 O O . PRO A 1 79 ? 17.672 -5.091 0.158 1.00 70.12 79 PRO A O 1
ATOM 605 N N . SER A 1 80 ? 19.206 -6.191 -1.088 1.00 62.50 80 SER A N 1
ATOM 606 C CA . SER A 1 80 ? 20.076 -6.574 0.019 1.00 62.50 80 SER A CA 1
ATOM 607 C C . SER A 1 80 ? 20.749 -5.304 0.530 1.00 62.50 80 SER A C 1
ATOM 609 O O . SER A 1 80 ? 21.884 -5.002 0.173 1.00 62.50 80 SER A O 1
ATOM 611 N N . MET A 1 81 ? 20.020 -4.498 1.298 1.00 55.84 81 MET A N 1
ATOM 612 C CA . MET A 1 81 ? 20.609 -3.377 1.995 1.00 55.84 81 MET A CA 1
ATOM 613 C C . MET A 1 81 ? 21.502 -3.966 3.083 1.00 55.84 81 MET A C 1
ATOM 615 O O . MET A 1 81 ? 21.019 -4.805 3.853 1.00 55.84 81 MET A O 1
ATOM 619 N N . PRO A 1 82 ? 22.774 -3.545 3.190 1.00 51.09 82 PRO A N 1
ATOM 620 C CA . PRO A 1 82 ? 23.495 -3.763 4.429 1.00 51.09 82 PRO A CA 1
ATOM 621 C C . PRO A 1 82 ? 22.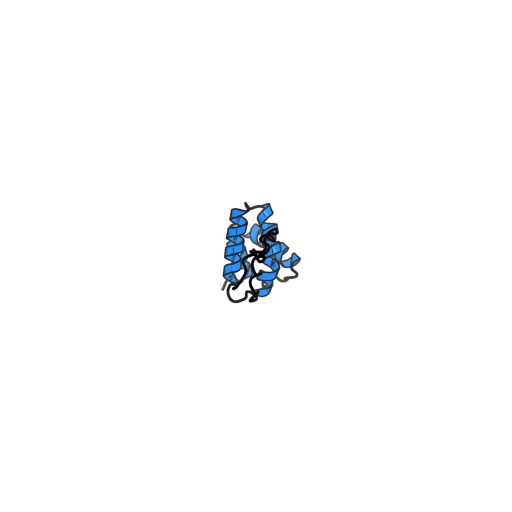650 -3.107 5.520 1.00 51.09 82 PRO A C 1
ATOM 623 O O . PRO A 1 82 ? 22.248 -1.948 5.384 1.00 51.09 82 PRO A O 1
ATOM 626 N N . ALA A 1 83 ? 22.290 -3.873 6.551 1.00 49.72 83 ALA A N 1
ATOM 627 C CA . ALA A 1 83 ? 21.637 -3.307 7.719 1.00 49.72 83 ALA A CA 1
ATOM 628 C C . ALA A 1 83 ? 22.475 -2.100 8.148 1.00 49.72 83 ALA A C 1
ATOM 630 O O . ALA A 1 83 ? 23.685 -2.245 8.323 1.00 49.72 83 ALA A O 1
ATOM 631 N N . VAL A 1 84 ? 21.854 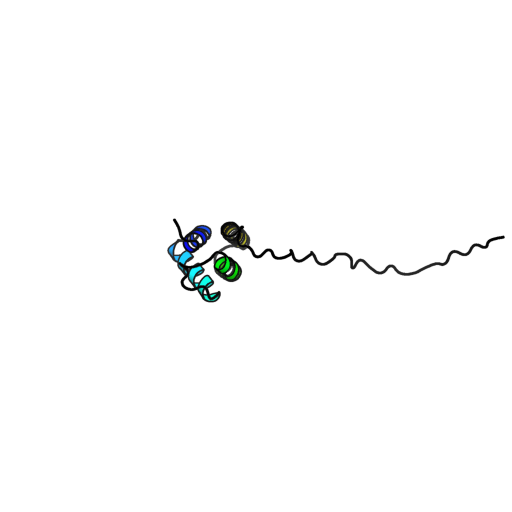-0.917 8.238 1.00 55.88 84 VAL A N 1
ATOM 632 C CA . VAL A 1 84 ? 22.471 0.239 8.893 1.00 55.88 84 VAL A CA 1
ATOM 633 C C . VAL A 1 84 ? 22.989 -0.295 10.217 1.00 55.88 84 VAL A C 1
ATOM 635 O O . VAL A 1 84 ? 22.193 -0.726 11.055 1.00 55.88 84 VAL A O 1
ATOM 638 N N . ALA A 1 85 ? 24.316 -0.381 10.338 1.00 53.00 85 ALA A N 1
ATOM 639 C CA . ALA A 1 85 ? 24.937 -0.798 11.575 1.00 53.00 85 ALA A CA 1
ATOM 640 C C . ALA A 1 85 ? 24.351 0.112 12.661 1.00 53.00 85 ALA A C 1
ATOM 642 O O . ALA A 1 85 ? 24.253 1.325 12.426 1.00 53.00 85 ALA A O 1
ATOM 643 N N . PRO A 1 86 ? 23.876 -0.444 13.791 1.00 53.12 86 PRO A N 1
ATOM 644 C CA . PRO A 1 86 ? 23.441 0.392 14.898 1.00 53.12 86 PRO A CA 1
ATOM 645 C C . PRO A 1 86 ? 24.556 1.410 15.167 1.00 53.12 86 PRO A C 1
ATOM 647 O O . PRO A 1 86 ? 25.726 1.023 15.080 1.00 53.12 86 PRO A O 1
ATOM 650 N N . PRO A 1 87 ? 24.230 2.698 15.396 1.00 52.88 87 PRO A N 1
ATOM 651 C CA . PRO A 1 87 ? 25.248 3.688 15.702 1.00 52.88 87 PRO A CA 1
ATOM 652 C C . PRO A 1 87 ? 26.083 3.128 16.846 1.00 52.88 87 PRO A C 1
ATOM 654 O O . PRO A 1 87 ? 25.550 2.773 17.897 1.00 52.88 87 PRO A O 1
ATOM 657 N N . ASP A 1 88 ? 27.362 2.943 16.544 1.00 52.19 88 ASP A N 1
ATOM 658 C CA . ASP A 1 88 ? 28.368 2.369 17.411 1.00 52.19 88 ASP A CA 1
ATOM 659 C C . ASP A 1 88 ? 28.241 2.982 18.813 1.00 52.19 88 ASP A C 1
ATOM 661 O O . ASP A 1 88 ? 28.444 4.180 19.017 1.00 52.19 88 ASP A O 1
ATOM 665 N N . ALA A 1 89 ? 27.834 2.158 19.776 1.00 54.62 89 ALA A N 1
ATOM 666 C CA . ALA A 1 89 ? 27.693 2.535 21.175 1.00 54.62 89 ALA A CA 1
ATOM 667 C C . ALA A 1 89 ? 29.062 2.634 21.880 1.00 54.62 89 ALA A C 1
ATOM 669 O O . ALA A 1 89 ? 29.133 2.420 23.085 1.00 54.62 89 ALA A O 1
ATOM 670 N N . SER A 1 90 ? 30.152 2.938 21.160 1.00 55.34 90 SER A N 1
ATOM 671 C CA . SER A 1 90 ? 31.504 3.037 21.734 1.00 55.34 90 SER A CA 1
ATOM 672 C C . SER A 1 90 ? 31.972 4.477 21.961 1.00 55.34 90 SER A C 1
ATOM 674 O O . SER A 1 90 ? 33.154 4.708 22.203 1.00 55.34 90 SER A O 1
ATOM 676 N N . GLN A 1 91 ? 31.074 5.468 21.966 1.00 55.44 91 GLN A N 1
ATOM 677 C CA . GLN A 1 91 ? 31.384 6.788 22.538 1.00 55.44 91 GLN A CA 1
ATOM 678 C C . GLN A 1 91 ? 31.110 6.831 24.050 1.00 55.44 91 GLN A C 1
ATOM 680 O O . GLN A 1 91 ? 30.502 7.767 24.564 1.00 55.44 91 GLN A O 1
ATOM 685 N N . GLU A 1 92 ? 31.578 5.817 24.781 1.00 52.91 92 GLU A N 1
ATOM 686 C CA . GLU A 1 92 ? 31.660 5.865 26.238 1.00 52.91 92 GLU A CA 1
ATOM 687 C C . GLU A 1 92 ? 32.985 6.547 26.628 1.00 52.91 92 GLU A C 1
ATOM 689 O O . GLU A 1 92 ? 34.061 5.964 26.592 1.00 52.91 92 GLU A O 1
ATOM 694 N N . ILE A 1 93 ? 32.879 7.851 26.900 1.00 54.44 93 ILE A N 1
ATOM 695 C CA . ILE A 1 93 ? 33.553 8.571 27.992 1.00 54.44 93 ILE A CA 1
ATOM 696 C C . ILE A 1 93 ? 35.080 8.369 28.090 1.00 54.44 93 ILE A C 1
ATOM 698 O O . ILE A 1 93 ? 35.593 7.424 28.680 1.00 54.44 93 ILE A O 1
ATOM 702 N N . ARG A 1 94 ? 35.827 9.373 27.608 1.00 53.25 94 ARG A N 1
ATOM 703 C CA . ARG A 1 94 ? 37.235 9.583 27.981 1.00 53.25 94 ARG A CA 1
ATOM 704 C C . ARG A 1 94 ? 37.342 9.708 29.508 1.00 53.25 94 ARG A C 1
ATOM 706 O O . ARG A 1 94 ? 36.850 10.677 30.081 1.00 53.25 94 ARG A O 1
ATOM 713 N N . THR A 1 95 ? 37.992 8.741 30.142 1.00 52.00 95 THR A N 1
ATOM 714 C CA . THR A 1 95 ? 38.337 8.720 31.569 1.00 52.00 95 THR A CA 1
ATOM 715 C C . THR A 1 95 ? 39.266 9.894 31.929 1.00 52.00 95 THR A C 1
ATOM 717 O O . THR A 1 95 ? 40.229 10.132 31.195 1.00 52.00 95 THR A O 1
ATOM 720 N N . PRO A 1 96 ? 39.048 10.624 33.040 1.00 53.50 96 PRO A N 1
ATOM 721 C CA . PRO A 1 96 ? 40.032 11.569 33.568 1.00 53.50 96 PRO A CA 1
ATOM 722 C C . PRO A 1 96 ? 41.199 10.854 34.287 1.00 53.50 96 PRO A C 1
ATOM 724 O O . PRO A 1 96 ? 40.971 9.903 35.027 1.00 53.50 96 PRO A O 1
ATOM 727 N N . GLN A 1 97 ? 42.421 11.339 34.016 1.00 49.72 97 GLN A N 1
ATOM 728 C CA . GLN A 1 97 ? 43.651 11.464 34.844 1.00 49.72 97 GLN A CA 1
ATOM 729 C C . GLN A 1 97 ? 43.613 10.867 36.280 1.00 49.72 97 GLN A C 1
ATOM 731 O O . GLN A 1 97 ? 42.657 11.116 37.001 1.00 49.72 97 GLN A O 1
ATOM 736 N N . GLU A 1 98 ? 44.589 10.089 36.783 1.00 42.72 98 GLU A N 1
ATOM 737 C CA . GLU A 1 98 ? 45.875 10.503 37.414 1.00 42.72 98 GLU A CA 1
ATOM 738 C C . GLU A 1 98 ? 46.434 9.244 38.152 1.00 42.72 98 GLU A C 1
ATOM 740 O O . GLU A 1 98 ? 45.642 8.488 38.703 1.00 42.72 98 GLU A O 1
ATOM 745 N N . GLU A 1 99 ? 47.698 8.800 38.053 1.00 45.38 99 GLU A N 1
ATOM 746 C CA . GLU A 1 99 ? 48.837 9.148 38.936 1.00 45.38 99 GLU A CA 1
ATOM 747 C C . GLU A 1 99 ? 50.064 8.256 38.559 1.00 45.38 99 GLU A C 1
ATOM 749 O O . GLU A 1 99 ? 49.886 7.061 38.290 1.00 45.38 99 GLU A O 1
ATOM 754 N N . PRO A 1 100 ? 51.318 8.761 38.534 1.00 53.62 100 PRO A N 1
ATOM 755 C CA . PRO A 1 100 ? 52.506 7.944 38.288 1.00 53.62 100 PRO A CA 1
ATOM 756 C C . PRO A 1 100 ? 53.041 7.305 39.581 1.00 53.62 100 PRO A C 1
ATOM 758 O O . PRO A 1 100 ? 53.476 7.974 40.517 1.00 53.62 100 PRO A O 1
ATOM 761 N N . LYS A 1 101 ? 53.077 5.970 39.602 1.00 46.78 101 LYS A N 1
ATOM 762 C CA . LYS A 1 101 ? 53.629 5.152 40.688 1.00 46.78 101 LYS A CA 1
ATOM 763 C C . LYS A 1 101 ? 55.152 5.301 40.774 1.00 46.78 101 LYS A C 1
ATOM 765 O O . LYS A 1 101 ? 55.893 4.667 40.026 1.00 46.78 101 LYS A O 1
ATOM 770 N N . ALA A 1 102 ? 55.620 6.089 41.737 1.00 53.06 102 ALA A N 1
ATOM 771 C CA 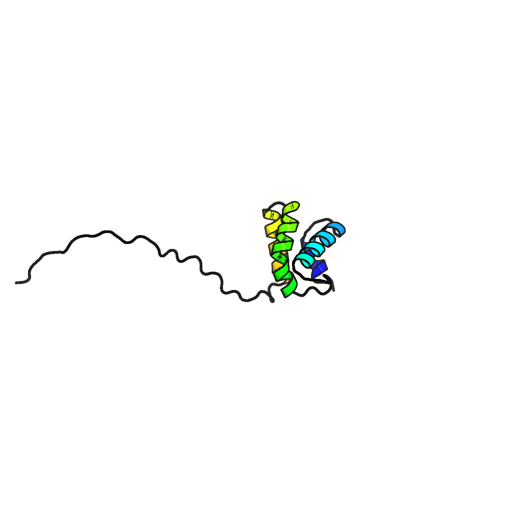. ALA A 1 102 ? 56.991 6.016 42.223 1.00 53.06 102 ALA A CA 1
ATOM 772 C C . ALA A 1 102 ? 57.211 4.696 42.985 1.00 53.06 102 ALA A C 1
ATOM 774 O O . ALA A 1 102 ? 56.481 4.403 43.934 1.00 53.06 102 ALA A O 1
ATOM 775 N N . LYS A 1 103 ? 58.232 3.920 42.599 1.00 49.34 103 LYS A N 1
ATOM 776 C CA . LYS A 1 103 ? 59.117 3.194 43.530 1.00 49.34 103 LYS A CA 1
ATOM 777 C C . LYS A 1 103 ? 60.347 2.638 42.807 1.00 49.34 103 LYS A C 1
ATOM 779 O O . LYS A 1 103 ? 60.231 1.871 41.857 1.00 49.34 103 LYS A O 1
ATOM 784 N N . SER A 1 104 ? 61.493 3.097 43.300 1.00 56.72 104 SER A N 1
ATOM 785 C CA . SER A 1 104 ? 62.867 2.842 42.880 1.00 56.72 104 SER A CA 1
ATOM 786 C C . SER A 1 104 ? 63.284 1.371 42.894 1.00 56.72 104 SER A C 1
ATOM 788 O O . SER A 1 104 ? 62.865 0.604 43.762 1.00 56.72 104 SER A O 1
ATOM 790 N N . SER A 1 105 ? 64.191 1.043 41.973 1.00 58.06 105 SER A N 1
ATOM 791 C CA . SER A 1 105 ? 65.088 -0.114 42.024 1.00 58.06 105 SER A CA 1
ATOM 792 C C . SER A 1 105 ? 66.385 0.243 42.757 1.00 58.06 105 SER A C 1
ATOM 794 O O . SER A 1 105 ? 66.900 1.337 42.535 1.00 58.06 105 SER A O 1
ATOM 796 N N . SER A 1 106 ? 66.896 -0.746 43.504 1.00 49.62 106 SER A N 1
ATOM 797 C CA . SER A 1 106 ? 68.272 -0.940 44.013 1.00 49.62 106 SER A CA 1
ATOM 798 C C . SER A 1 106 ? 68.852 0.037 45.034 1.00 49.62 106 SER A C 1
ATOM 800 O O . SER A 1 106 ? 68.925 1.252 44.769 1.00 49.62 106 SER A O 1
#

Secondary structure (DSSP, 8-state):
---HHHHHHHHT-S-HHHHHHHHHHHHHHTT--SGGG--HHHHHHHHHHHHHHHTTTS-HHHHHHHHHHHHHHTGGGS--PPP-PPP-TT----------------

pLDDT: mean 80.0, std 16.88, range [42.72, 94.06]

Sequence (106 aa):
MRSLFEQVVDCCGLAPAFARRIIQEACERSGVSPPEAMTPADLIRSLPHIRQALAVFLDPREVALKTAAMRALVKGSWPSMPAVAPPDASQEIRTPQEEPKAKSSS

Radius of gyration: 24.97 Å; chains: 1; bounding box: 82×27×59 Å